Protein AF-A0A2M7RHR1-F1 (afdb_monomer)

Foldseek 3Di:
DDDPCPDPVNVVVVVVVLVVLLVLLLVLAPDDPVVSVVVVVCVVVDDPVRSVVVSVVSVVRSVVVVSNVVSVVVVVVVVVVVVVVVVVVVVVVVVVVVVVVVVVVD

Structure (mmCIF, N/CA/C/O backbone):
data_AF-A0A2M7RHR1-F1
#
_entry.id   AF-A0A2M7RHR1-F1
#
loop_
_atom_site.group_PDB
_atom_site.id
_atom_site.type_symbol
_atom_site.label_atom_id
_atom_site.label_alt_id
_atom_site.label_comp_id
_atom_site.label_asym_id
_atom_site.label_entity_id
_atom_site.label_seq_id
_atom_site.pdbx_PDB_ins_code
_atom_site.Cartn_x
_atom_site.Cartn_y
_atom_site.Cartn_z
_atom_site.occupancy
_atom_site.B_iso_or_equiv
_atom_site.auth_seq_id
_atom_site.auth_comp_id
_atom_site.auth_asym_id
_atom_site.auth_atom_id
_atom_site.pdbx_PDB_model_num
ATOM 1 N N . MET A 1 1 ? -29.886 16.315 10.556 1.00 39.94 1 MET A N 1
ATOM 2 C CA . MET A 1 1 ? -28.799 15.836 9.675 1.00 39.94 1 MET A CA 1
ATOM 3 C C . MET A 1 1 ? -27.998 14.822 10.473 1.00 39.94 1 MET A C 1
ATOM 5 O O . MET A 1 1 ? -27.502 15.214 11.526 1.00 39.94 1 MET A O 1
ATOM 9 N N . PRO A 1 2 ? -27.959 13.534 10.097 1.00 40.03 2 PRO A N 1
ATOM 10 C CA . PRO A 1 2 ? -27.199 12.559 10.863 1.00 40.03 2 PRO A CA 1
ATOM 11 C C . PRO A 1 2 ? -25.709 12.860 10.667 1.00 40.03 2 PRO A C 1
ATOM 13 O O . PRO A 1 2 ? -25.232 12.964 9.539 1.00 40.03 2 PRO A O 1
ATOM 16 N N . LYS A 1 3 ? -24.995 13.087 11.771 1.00 47.25 3 LYS A N 1
ATOM 17 C CA . LYS A 1 3 ? -23.535 13.168 11.773 1.00 47.25 3 LYS A CA 1
ATOM 18 C C . LYS A 1 3 ? -23.021 11.758 11.502 1.00 47.25 3 LYS A C 1
ATOM 20 O O . LYS A 1 3 ? -23.342 10.848 12.261 1.00 47.25 3 LYS A O 1
ATOM 25 N N . ASN A 1 4 ? -22.282 11.590 10.410 1.00 52.25 4 ASN A N 1
ATOM 26 C CA . ASN A 1 4 ? -21.537 10.374 10.104 1.00 52.25 4 ASN A CA 1
ATOM 27 C C . ASN A 1 4 ? -20.512 10.159 11.232 1.00 52.25 4 ASN A C 1
ATOM 29 O O . ASN A 1 4 ? -19.423 10.725 11.202 1.00 52.25 4 ASN A O 1
ATOM 33 N N . ASN A 1 5 ? -20.884 9.413 12.270 1.00 56.12 5 ASN A N 1
ATOM 34 C CA . ASN A 1 5 ? -19.956 8.970 13.305 1.00 56.12 5 ASN A CA 1
ATOM 35 C C . ASN A 1 5 ? -19.226 7.741 12.762 1.00 56.12 5 ASN A C 1
ATOM 37 O O . ASN A 1 5 ? -19.567 6.619 13.125 1.00 56.12 5 ASN A O 1
ATOM 41 N N . VAL A 1 6 ? -18.258 7.953 11.869 1.00 64.62 6 VAL A N 1
ATOM 42 C CA . VAL A 1 6 ? -17.266 6.913 11.583 1.00 64.62 6 VAL A CA 1
ATOM 43 C C . VAL A 1 6 ? -16.476 6.723 12.876 1.00 64.62 6 VAL A C 1
ATOM 45 O O . VAL A 1 6 ? -15.923 7.683 13.418 1.00 64.62 6 VAL A O 1
ATOM 48 N N . SER A 1 7 ? -16.507 5.519 13.436 1.00 81.00 7 SER A N 1
ATOM 49 C CA . SER A 1 7 ? -15.808 5.222 14.683 1.00 81.00 7 SER A CA 1
ATOM 50 C C . SER A 1 7 ? -14.293 5.296 14.470 1.00 81.00 7 SER A C 1
ATOM 52 O O . SER A 1 7 ? -13.780 4.968 13.402 1.00 81.00 7 SER A O 1
ATOM 54 N N . GLU A 1 8 ? -13.537 5.688 15.497 1.00 80.06 8 GLU A N 1
ATOM 55 C CA . GLU A 1 8 ? -12.065 5.700 15.444 1.00 80.06 8 GLU A CA 1
ATOM 56 C C . GLU A 1 8 ? -11.492 4.329 15.028 1.00 80.06 8 GLU A C 1
ATOM 58 O O . GLU A 1 8 ? -10.457 4.236 14.365 1.00 80.06 8 GLU A O 1
ATOM 63 N N . THR A 1 9 ? -12.195 3.255 15.387 1.00 82.69 9 THR A N 1
ATOM 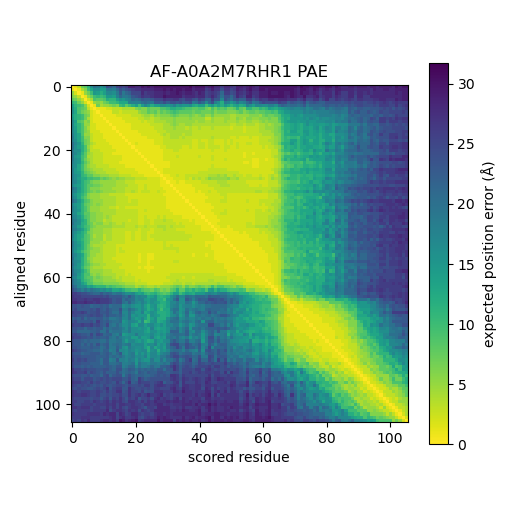64 C CA . THR A 1 9 ? -11.890 1.885 14.977 1.00 82.69 9 THR A CA 1
ATOM 65 C C . THR A 1 9 ? -12.015 1.694 13.467 1.00 82.69 9 THR A C 1
ATOM 67 O O . THR A 1 9 ? -11.114 1.118 12.866 1.00 82.69 9 THR A O 1
ATOM 70 N N . GLU A 1 10 ? -13.079 2.200 12.843 1.00 78.69 10 GLU A N 1
ATOM 71 C CA . GLU A 1 10 ? -13.273 2.124 11.389 1.00 78.69 10 GLU A CA 1
ATOM 72 C C . GLU A 1 10 ? -12.177 2.890 10.641 1.00 78.69 10 GLU A C 1
ATOM 74 O O . GLU A 1 10 ? -11.576 2.335 9.724 1.00 78.69 10 GLU A O 1
ATOM 79 N N . ILE A 1 11 ? -11.821 4.094 11.103 1.00 83.50 11 ILE A N 1
ATOM 80 C CA . ILE A 1 11 ? -10.734 4.896 10.512 1.00 83.50 11 ILE A CA 1
ATOM 81 C C . ILE A 1 11 ? -9.397 4.141 10.581 1.00 83.50 11 ILE A C 1
ATOM 83 O O . ILE A 1 11 ? -8.639 4.099 9.611 1.00 83.50 11 ILE A O 1
ATOM 87 N N . LYS A 1 12 ? -9.095 3.506 11.722 1.00 82.69 12 LYS A N 1
ATOM 88 C CA . LYS A 1 12 ? -7.864 2.714 11.887 1.00 82.69 12 LYS A CA 1
ATOM 89 C C . LYS A 1 12 ? -7.835 1.488 10.980 1.00 82.69 12 LYS A C 1
ATOM 91 O O . LYS A 1 12 ? -6.771 1.152 10.459 1.00 82.69 12 LYS A O 1
ATOM 96 N N . GLU A 1 13 ? -8.956 0.796 10.817 1.00 82.25 13 GLU A N 1
ATOM 97 C CA . GLU A 1 13 ? -9.025 -0.370 9.934 1.00 82.25 13 GLU A CA 1
ATOM 98 C C . GLU A 1 13 ? -8.919 0.026 8.458 1.00 82.25 13 GLU A C 1
ATOM 100 O O . GLU A 1 13 ? -8.211 -0.641 7.701 1.00 82.25 13 GLU A O 1
ATOM 105 N N . GLU A 1 14 ? -9.515 1.150 8.065 1.00 84.12 14 GLU A N 1
ATOM 106 C CA . GLU A 1 14 ? -9.392 1.694 6.713 1.00 84.12 14 GLU A CA 1
ATOM 107 C C . GLU A 1 14 ? -7.948 2.111 6.399 1.00 84.12 14 GLU A C 1
ATOM 109 O O . GLU A 1 14 ? -7.381 1.667 5.399 1.00 84.12 14 GLU A O 1
ATOM 114 N N . ALA A 1 15 ? -7.287 2.835 7.308 1.00 85.06 15 ALA A N 1
ATOM 115 C CA . ALA A 1 15 ? -5.876 3.198 7.164 1.00 85.06 15 ALA A CA 1
ATOM 116 C C . ALA A 1 15 ? -4.959 1.963 7.062 1.00 85.06 15 ALA A C 1
ATOM 118 O O . ALA A 1 15 ? -4.043 1.919 6.236 1.00 85.06 15 ALA A O 1
ATOM 119 N N . LYS A 1 16 ? -5.219 0.912 7.857 1.00 85.50 16 LYS A N 1
ATOM 120 C CA . LYS A 1 16 ? -4.489 -0.364 7.751 1.00 85.50 16 LYS A CA 1
ATOM 121 C C . LYS A 1 16 ? -4.717 -1.042 6.404 1.00 85.50 16 LYS A C 1
ATOM 123 O O . LYS A 1 16 ? -3.772 -1.604 5.847 1.00 85.50 16 LYS A O 1
ATOM 128 N N . ALA A 1 17 ? -5.949 -1.051 5.901 1.00 83.75 17 ALA A N 1
ATOM 129 C CA . ALA A 1 17 ? -6.270 -1.645 4.609 1.00 83.75 17 ALA A CA 1
ATOM 130 C C . ALA A 1 17 ? -5.552 -0.905 3.470 1.00 83.75 17 ALA A C 1
ATOM 132 O O . ALA A 1 17 ? -4.924 -1.546 2.623 1.00 83.75 17 ALA A O 1
ATOM 133 N N . LEU A 1 18 ? -5.569 0.429 3.510 1.00 84.50 18 LEU A N 1
ATOM 134 C CA . LEU A 1 18 ? -4.889 1.299 2.554 1.00 84.50 18 LEU A CA 1
ATOM 135 C C . LEU A 1 18 ? -3.370 1.073 2.571 1.00 84.50 18 LEU A C 1
ATOM 137 O O . LEU A 1 18 ? -2.774 0.778 1.535 1.00 84.50 18 LEU A O 1
ATOM 141 N N . GLY A 1 19 ? -2.752 1.086 3.757 1.00 86.50 19 GLY A N 1
ATOM 142 C CA . GLY A 1 19 ? -1.319 0.829 3.916 1.00 86.50 19 GLY A CA 1
ATOM 143 C C . GLY A 1 19 ? -0.900 -0.550 3.397 1.00 86.50 19 GLY A C 1
ATOM 144 O O . GLY A 1 19 ? 0.102 -0.673 2.695 1.00 86.50 19 GLY A O 1
ATOM 145 N N . ARG A 1 20 ? -1.699 -1.597 3.654 1.00 85.12 20 ARG A N 1
ATOM 146 C CA . ARG A 1 20 ? -1.446 -2.943 3.103 1.00 85.12 20 ARG A CA 1
ATOM 147 C C . ARG A 1 20 ? -1.492 -2.966 1.580 1.00 85.12 20 ARG A C 1
ATOM 149 O O . ARG A 1 20 ? -0.667 -3.641 0.969 1.00 85.12 20 ARG A O 1
ATOM 156 N N . LYS A 1 21 ? -2.449 -2.256 0.974 1.00 85.62 21 LYS A N 1
ATOM 157 C CA . LYS A 1 21 ? -2.574 -2.158 -0.485 1.00 85.62 21 LYS A CA 1
ATOM 158 C C . LYS A 1 21 ? -1.335 -1.501 -1.092 1.00 85.62 21 LYS A C 1
ATOM 160 O O . LYS A 1 21 ? -0.784 -2.039 -2.045 1.00 85.62 21 LYS A O 1
ATOM 165 N N . ILE A 1 22 ? -0.870 -0.398 -0.509 1.00 88.12 22 ILE A N 1
ATOM 166 C CA . ILE A 1 22 ? 0.315 0.332 -0.980 1.00 88.12 22 ILE A CA 1
ATOM 167 C C . ILE A 1 22 ? 1.566 -0.545 -0.894 1.00 88.12 22 ILE A C 1
ATOM 169 O O . ILE A 1 22 ? 2.262 -0.699 -1.891 1.00 88.12 22 ILE A O 1
ATOM 173 N N . VAL A 1 23 ? 1.812 -1.196 0.249 1.00 86.69 23 VAL A N 1
ATOM 174 C CA . VAL A 1 23 ? 2.968 -2.100 0.416 1.00 86.69 23 VAL A CA 1
ATOM 175 C C . VAL A 1 23 ? 2.941 -3.242 -0.600 1.00 86.69 23 VAL A C 1
ATOM 177 O O . VAL A 1 23 ? 3.970 -3.581 -1.178 1.00 86.69 23 VAL A O 1
ATOM 180 N N . LEU A 1 24 ? 1.767 -3.827 -0.847 1.00 85.69 24 LEU A N 1
ATOM 181 C CA . LEU A 1 24 ? 1.620 -4.908 -1.817 1.00 85.69 24 LEU A CA 1
ATOM 182 C C . LEU A 1 24 ? 1.929 -4.445 -3.243 1.00 85.69 24 LEU A C 1
ATOM 184 O O . LEU A 1 24 ? 2.569 -5.184 -3.986 1.00 85.69 24 LEU A O 1
ATOM 188 N N . LEU A 1 25 ? 1.491 -3.240 -3.608 1.00 86.44 25 LEU A N 1
ATOM 189 C CA . LEU A 1 25 ? 1.767 -2.652 -4.913 1.00 86.44 25 LEU A CA 1
ATOM 190 C C . LEU A 1 25 ? 3.244 -2.276 -5.080 1.00 86.44 25 LEU A C 1
ATOM 192 O O . LEU A 1 25 ? 3.795 -2.528 -6.142 1.00 86.44 25 LEU A O 1
ATOM 196 N N . LEU A 1 26 ? 3.891 -1.736 -4.043 1.0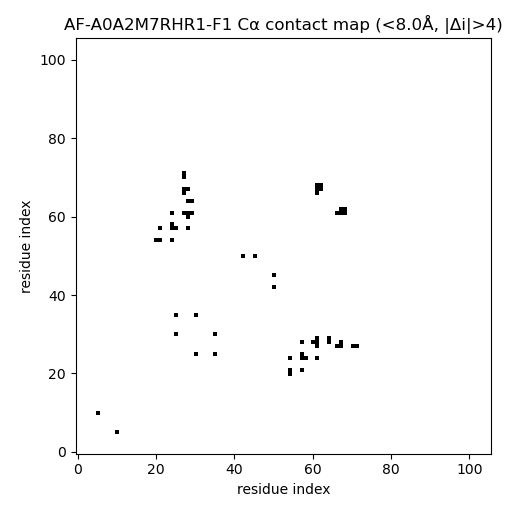0 87.38 26 LEU A N 1
ATOM 197 C CA . LEU A 1 26 ? 5.327 -1.435 -4.068 1.00 87.38 26 LEU A CA 1
ATOM 198 C C . LEU A 1 26 ? 6.161 -2.709 -4.248 1.00 87.38 26 LEU A C 1
ATOM 200 O O . LEU A 1 26 ? 7.026 -2.753 -5.115 1.00 87.38 26 LEU A O 1
ATOM 204 N N . GLN A 1 27 ? 5.848 -3.774 -3.503 1.00 85.88 27 GLN A N 1
ATOM 205 C CA . GLN A 1 27 ? 6.539 -5.061 -3.647 1.00 85.88 27 GLN A CA 1
ATOM 206 C C . GLN A 1 27 ? 6.339 -5.714 -5.015 1.00 85.88 27 GLN A C 1
ATOM 208 O O . GLN A 1 27 ? 7.220 -6.431 -5.471 1.00 85.88 27 GLN A O 1
ATOM 213 N N . ALA A 1 28 ? 5.173 -5.514 -5.630 1.00 83.81 28 ALA A N 1
ATOM 214 C CA . ALA A 1 28 ? 4.867 -6.043 -6.955 1.00 83.81 28 ALA A CA 1
ATOM 215 C C . ALA A 1 28 ? 5.385 -5.147 -8.093 1.00 83.81 28 ALA A C 1
ATOM 217 O O . ALA A 1 28 ? 5.204 -5.492 -9.257 1.00 83.81 28 ALA A O 1
ATOM 218 N N . SER A 1 29 ? 5.950 -3.980 -7.770 1.00 82.00 29 SER A N 1
ATOM 219 C CA . SER A 1 29 ? 6.495 -3.048 -8.751 1.00 82.00 29 SER A CA 1
ATOM 220 C C . SER A 1 29 ? 7.992 -3.269 -8.931 1.00 82.00 29 SER A C 1
ATOM 222 O O . SER A 1 29 ? 8.718 -3.408 -7.949 1.00 82.00 29 SER A O 1
ATOM 224 N N . ASP A 1 30 ? 8.486 -3.175 -10.165 1.00 85.69 30 ASP A N 1
ATOM 225 C CA . ASP A 1 30 ? 9.934 -3.131 -10.437 1.00 85.69 30 ASP A CA 1
ATOM 226 C C . ASP A 1 30 ? 10.546 -1.743 -10.144 1.00 85.69 30 ASP A C 1
ATOM 228 O O . ASP A 1 30 ? 11.518 -1.326 -10.782 1.00 85.69 30 ASP A O 1
ATOM 232 N N . LEU A 1 31 ? 9.944 -0.962 -9.238 1.00 85.44 31 LEU A N 1
ATOM 233 C CA . LEU A 1 31 ? 10.476 0.346 -8.871 1.00 85.44 31 LEU A CA 1
ATOM 234 C C . LEU A 1 31 ? 11.797 0.177 -8.106 1.00 85.44 31 LEU A C 1
ATOM 236 O O . LEU A 1 31 ? 11.871 -0.664 -7.206 1.00 85.44 31 LEU A O 1
ATOM 240 N N . PRO A 1 32 ? 12.816 0.998 -8.402 1.00 89.69 32 PRO A N 1
ATOM 241 C CA . PRO A 1 32 ? 14.041 1.051 -7.613 1.00 89.69 32 PRO A CA 1
ATOM 242 C C . PRO A 1 32 ? 13.771 1.299 -6.120 1.00 89.69 32 PRO A C 1
ATOM 244 O O . PRO A 1 32 ? 12.832 2.010 -5.760 1.00 89.69 32 PRO A O 1
ATOM 247 N N . GLU A 1 33 ? 14.592 0.715 -5.244 1.00 88.25 33 GLU A N 1
ATOM 248 C CA . GLU A 1 33 ? 14.405 0.769 -3.785 1.00 88.25 33 GLU A CA 1
ATOM 249 C C . GLU A 1 33 ? 14.388 2.207 -3.240 1.00 88.25 33 GLU A C 1
ATOM 251 O O . GLU A 1 33 ? 13.570 2.534 -2.384 1.00 88.25 33 GLU A O 1
ATOM 256 N N . ASP A 1 34 ? 15.218 3.094 -3.786 1.00 88.56 34 ASP A N 1
ATOM 257 C CA . ASP A 1 34 ? 15.240 4.523 -3.461 1.00 88.56 34 ASP A CA 1
ATOM 258 C C . ASP A 1 34 ? 13.912 5.220 -3.796 1.00 88.56 34 ASP A C 1
ATOM 260 O O . ASP A 1 34 ? 13.424 6.040 -3.018 1.00 88.56 34 ASP A O 1
ATOM 264 N N . VAL A 1 35 ? 13.274 4.843 -4.907 1.00 86.94 35 VAL A N 1
ATOM 265 C CA . VAL A 1 35 ? 11.944 5.347 -5.280 1.00 86.94 35 VAL A CA 1
ATOM 266 C C . VAL A 1 35 ? 10.870 4.805 -4.336 1.00 86.94 35 VAL A C 1
ATOM 268 O O . VAL A 1 35 ? 9.979 5.550 -3.928 1.00 86.94 35 VAL A O 1
ATOM 271 N N . GLN A 1 36 ? 10.950 3.527 -3.951 1.00 87.62 36 GLN A N 1
ATOM 272 C CA . GLN A 1 36 ? 10.009 2.938 -2.992 1.00 87.62 36 GLN A CA 1
ATOM 273 C C . GLN A 1 36 ? 10.108 3.611 -1.615 1.00 87.62 36 GLN A C 1
ATOM 275 O O . GLN A 1 36 ? 9.081 3.923 -1.010 1.00 87.62 36 GLN A O 1
ATOM 280 N N . LEU A 1 37 ? 11.328 3.881 -1.142 1.00 88.50 37 LEU A N 1
ATOM 281 C CA . LEU A 1 37 ? 11.576 4.590 0.113 1.00 88.50 37 LEU A CA 1
ATOM 282 C C . LEU A 1 37 ? 11.034 6.020 0.069 1.00 88.50 37 LEU A C 1
ATOM 284 O O . LEU A 1 37 ? 10.309 6.411 0.981 1.00 88.50 37 LEU A O 1
ATOM 288 N N . ALA A 1 38 ? 11.281 6.757 -1.017 1.00 85.81 38 ALA A N 1
ATOM 289 C CA . ALA A 1 38 ? 10.747 8.106 -1.185 1.00 85.81 38 ALA A CA 1
ATOM 290 C C . ALA A 1 38 ? 9.208 8.132 -1.141 1.00 85.81 38 ALA A C 1
ATOM 292 O O . ALA A 1 38 ? 8.618 9.025 -0.537 1.00 85.81 38 ALA A O 1
ATOM 293 N N . ILE A 1 39 ? 8.539 7.134 -1.729 1.00 87.62 39 ILE A N 1
ATOM 294 C CA . ILE A 1 39 ? 7.078 7.012 -1.636 1.00 87.62 39 ILE A CA 1
ATOM 295 C C . ILE A 1 39 ? 6.648 6.816 -0.178 1.00 87.62 39 ILE A C 1
ATOM 297 O O . ILE A 1 39 ? 5.740 7.506 0.277 1.00 87.62 39 ILE A O 1
ATOM 301 N N . ILE A 1 40 ? 7.299 5.912 0.562 1.00 88.31 40 ILE A N 1
ATOM 302 C CA . ILE A 1 40 ? 6.972 5.630 1.970 1.00 88.31 40 ILE A CA 1
ATOM 303 C C . ILE A 1 40 ? 7.166 6.870 2.850 1.00 88.31 40 ILE A C 1
ATOM 305 O O . ILE A 1 40 ? 6.330 7.138 3.712 1.00 88.31 40 ILE A O 1
ATOM 309 N N . GLU A 1 41 ? 8.237 7.630 2.624 1.00 90.12 41 GLU A N 1
ATOM 310 C CA . GLU A 1 41 ? 8.536 8.865 3.356 1.00 90.12 41 GLU A CA 1
ATOM 311 C C . GLU A 1 41 ? 7.497 9.964 3.111 1.00 90.12 41 GLU A C 1
ATOM 313 O O . GLU A 1 41 ? 7.208 10.741 4.018 1.00 90.12 41 GLU A O 1
ATOM 318 N N . LEU A 1 42 ? 6.909 10.014 1.912 1.00 86.38 42 LEU A N 1
ATOM 319 C CA . LEU A 1 42 ? 5.908 11.016 1.547 1.00 86.38 42 LEU A CA 1
ATOM 320 C C . LEU A 1 42 ? 4.498 10.679 2.044 1.00 86.38 42 LEU A C 1
ATOM 322 O O . LEU A 1 42 ? 3.701 11.596 2.229 1.00 86.38 42 LEU A O 1
ATOM 326 N N . LEU A 1 43 ? 4.180 9.402 2.295 1.00 86.69 43 LEU A N 1
ATOM 327 C CA . LEU A 1 43 ? 2.831 8.966 2.693 1.00 86.69 43 LEU A CA 1
ATOM 328 C C . LEU A 1 43 ? 2.200 9.762 3.852 1.00 86.69 43 LEU A C 1
ATOM 330 O O . LEU A 1 43 ? 1.013 10.070 3.744 1.00 86.69 43 LEU A O 1
ATOM 334 N N . PRO A 1 44 ? 2.915 10.106 4.946 1.00 88.25 44 PRO A N 1
ATOM 335 C CA . PRO A 1 44 ? 2.327 10.856 6.059 1.00 88.25 44 PRO A CA 1
ATOM 336 C C . PRO A 1 44 ? 1.887 12.278 5.690 1.00 88.25 44 PRO A C 1
ATOM 338 O O . PRO A 1 44 ? 1.017 12.834 6.355 1.00 88.25 44 PRO A O 1
ATOM 341 N N . GLU A 1 45 ? 2.481 12.853 4.644 1.00 90.00 45 GLU A N 1
ATOM 342 C CA . GLU A 1 45 ? 2.235 14.225 4.190 1.00 90.00 45 GLU A CA 1
ATOM 343 C C . GLU A 1 45 ? 1.155 14.296 3.093 1.00 90.00 45 GLU A C 1
ATOM 345 O O . GLU A 1 45 ? 0.741 15.385 2.691 1.00 90.00 45 GLU A O 1
ATOM 350 N N . MET A 1 46 ? 0.693 13.147 2.587 1.00 84.88 46 MET A N 1
ATOM 351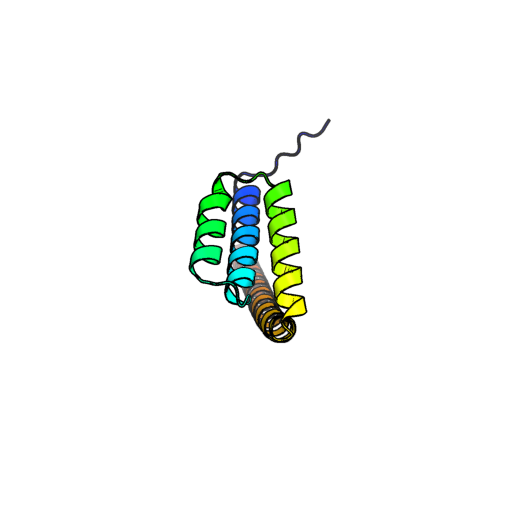 C CA . MET A 1 46 ? -0.291 13.078 1.507 1.00 84.88 46 MET A CA 1
ATOM 352 C C . ME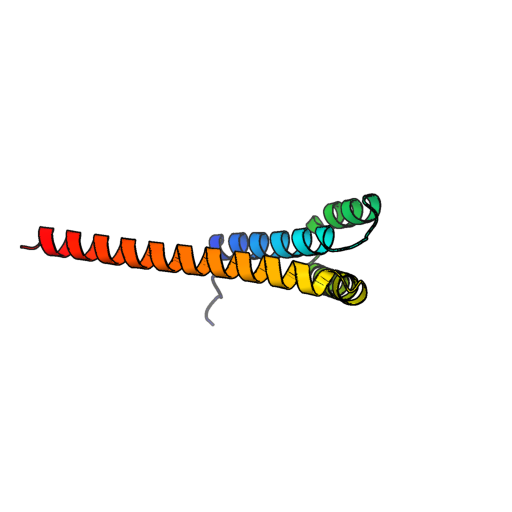T A 1 46 ? -1.724 13.208 2.028 1.00 84.88 46 MET A C 1
ATOM 354 O O . MET A 1 46 ? -2.107 12.640 3.052 1.00 84.88 46 MET A O 1
ATOM 358 N N . THR A 1 47 ? -2.564 13.909 1.269 1.00 87.69 47 THR A N 1
ATOM 359 C CA . THR A 1 47 ? -4.019 13.865 1.455 1.00 87.69 47 THR A CA 1
ATOM 360 C C . THR A 1 47 ? -4.583 12.523 0.983 1.00 87.69 47 THR A C 1
ATOM 362 O O . THR A 1 47 ? -3.961 11.824 0.186 1.00 87.69 47 THR A O 1
ATOM 365 N N . LEU A 1 48 ? -5.796 12.166 1.417 1.00 85.00 48 LEU A N 1
ATOM 366 C CA . LEU A 1 48 ? -6.456 10.932 0.963 1.00 85.00 48 LEU A CA 1
ATOM 367 C C . LEU A 1 48 ? -6.583 10.865 -0.568 1.00 85.00 48 LEU A C 1
ATOM 369 O O . LEU A 1 48 ? -6.255 9.836 -1.149 1.00 85.00 48 LEU A O 1
ATOM 373 N N . ASP A 1 49 ? -6.946 11.976 -1.216 1.00 83.56 49 ASP A N 1
ATOM 374 C CA . ASP A 1 49 ? -7.038 12.055 -2.681 1.00 83.56 49 ASP A CA 1
ATOM 375 C C . ASP A 1 49 ? -5.685 11.771 -3.357 1.00 83.56 49 ASP A C 1
ATOM 377 O O . ASP A 1 49 ? -5.616 11.064 -4.363 1.00 83.56 49 ASP A O 1
ATOM 381 N N . GLN A 1 50 ? -4.590 12.284 -2.786 1.00 84.38 50 GLN A N 1
ATOM 382 C CA . GLN A 1 50 ? -3.237 12.030 -3.285 1.00 84.38 50 GLN A CA 1
ATOM 383 C C . GLN A 1 50 ? -2.818 10.573 -3.068 1.00 84.38 50 GLN A C 1
ATOM 385 O O . GLN A 1 50 ? -2.143 9.992 -3.919 1.00 84.38 50 GLN A O 1
ATOM 390 N N . ILE A 1 51 ? -3.220 9.960 -1.952 1.00 86.69 51 ILE A N 1
ATOM 391 C CA . ILE A 1 51 ? -2.962 8.540 -1.702 1.00 86.69 51 ILE A CA 1
ATOM 392 C C . ILE A 1 51 ? -3.749 7.670 -2.692 1.00 86.69 51 ILE A C 1
ATOM 394 O O . ILE A 1 51 ? -3.201 6.703 -3.222 1.00 86.69 51 ILE A O 1
ATOM 398 N N . ASP A 1 52 ? -4.998 8.017 -2.998 1.00 86.00 52 ASP A N 1
ATOM 399 C CA . ASP A 1 52 ? -5.792 7.316 -4.010 1.00 86.00 52 ASP A CA 1
ATOM 400 C C . ASP A 1 52 ? -5.171 7.436 -5.408 1.00 86.00 52 ASP A C 1
ATOM 402 O O . ASP A 1 52 ? -5.086 6.447 -6.148 1.00 86.00 52 ASP A O 1
ATOM 406 N N . GLU A 1 53 ? -4.667 8.619 -5.766 1.00 84.38 53 GLU A N 1
ATOM 407 C CA . GLU A 1 53 ? -3.920 8.826 -7.007 1.00 84.38 53 GLU A CA 1
ATOM 408 C C . GLU A 1 53 ? -2.640 7.977 -7.048 1.00 84.38 53 GLU A C 1
ATOM 410 O O . GLU A 1 53 ? -2.399 7.273 -8.033 1.00 84.38 53 GLU A O 1
ATOM 415 N N . LEU A 1 54 ? -1.866 7.9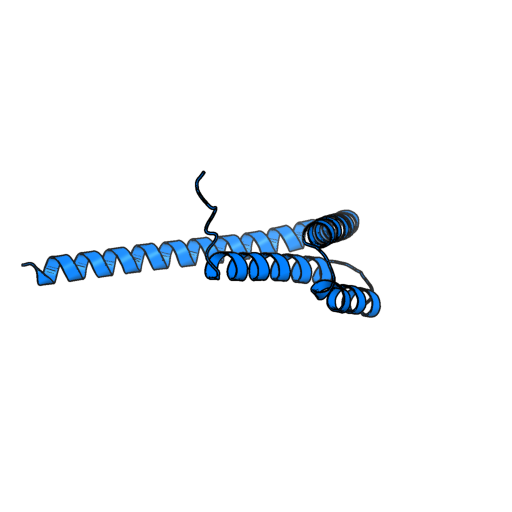47 -5.958 1.00 88.38 54 LEU A N 1
ATOM 416 C CA . LEU A 1 54 ? -0.677 7.101 -5.824 1.00 88.38 54 LEU A CA 1
ATOM 417 C C . LEU A 1 54 ? -1.016 5.618 -6.006 1.00 88.38 54 LEU A C 1
ATOM 419 O O . LEU A 1 54 ? -0.345 4.906 -6.754 1.00 88.38 54 LEU A O 1
ATOM 423 N N . VAL A 1 55 ? -2.072 5.142 -5.349 1.00 89.06 55 VAL A N 1
ATOM 424 C CA . VAL A 1 55 ? -2.539 3.758 -5.459 1.00 89.06 55 VAL A CA 1
ATOM 425 C C . VAL A 1 55 ? -2.909 3.420 -6.905 1.00 89.06 55 VAL A C 1
ATOM 427 O O . VAL A 1 55 ? -2.579 2.330 -7.384 1.00 89.06 55 VAL A O 1
ATOM 430 N N . ASN A 1 56 ? -3.557 4.340 -7.621 1.00 85.94 56 ASN A N 1
ATOM 431 C CA . ASN A 1 56 ? -3.879 4.165 -9.035 1.00 85.94 56 ASN A CA 1
ATOM 432 C C . ASN A 1 56 ? -2.619 4.113 -9.910 1.00 85.94 56 ASN A C 1
ATOM 434 O O . ASN A 1 56 ? -2.517 3.235 -10.769 1.00 85.94 56 ASN A O 1
ATOM 438 N N . LEU A 1 57 ? -1.645 4.995 -9.675 1.00 84.75 57 LEU A N 1
ATOM 439 C CA . LEU A 1 57 ? -0.375 5.016 -10.406 1.00 84.75 57 LEU A CA 1
ATOM 440 C C . LEU A 1 57 ? 0.419 3.721 -10.207 1.00 84.75 57 LEU A C 1
ATOM 442 O O . LEU A 1 57 ? 0.856 3.109 -11.184 1.00 84.75 57 LEU A O 1
ATOM 446 N N . LEU A 1 58 ? 0.546 3.261 -8.961 1.00 86.25 58 LEU A N 1
ATOM 447 C CA . LEU A 1 58 ? 1.216 2.004 -8.638 1.00 86.25 58 LEU A CA 1
ATOM 448 C C . LEU A 1 58 ? 0.487 0.801 -9.253 1.00 86.25 58 LEU A C 1
ATOM 450 O O . LEU A 1 58 ? 1.121 -0.072 -9.839 1.00 86.25 58 LEU A O 1
ATOM 454 N N . SER A 1 59 ? -0.848 0.782 -9.213 1.00 85.69 59 SER A N 1
ATOM 455 C CA . SER A 1 59 ? -1.643 -0.282 -9.846 1.00 85.69 59 SER A CA 1
ATOM 456 C C . SER A 1 59 ? -1.424 -0.339 -11.361 1.00 85.69 59 SER A C 1
ATOM 458 O O . SER A 1 59 ? -1.299 -1.421 -11.932 1.00 85.69 59 SER A O 1
ATOM 460 N N . GLN A 1 60 ? -1.339 0.818 -12.025 1.00 84.62 60 GLN A N 1
ATOM 461 C CA . GLN A 1 60 ? -1.034 0.887 -13.455 1.00 84.62 60 GLN A CA 1
ATOM 462 C C . GLN A 1 60 ? 0.399 0.450 -13.769 1.00 84.62 60 GLN A C 1
ATOM 464 O O . GLN A 1 60 ? 0.617 -0.209 -14.784 1.00 84.62 60 GLN A O 1
ATOM 469 N N . ASN A 1 61 ? 1.368 0.813 -12.926 1.00 84.12 61 ASN A N 1
ATOM 470 C CA . ASN A 1 61 ? 2.758 0.387 -13.076 1.00 84.12 61 ASN A CA 1
ATOM 471 C C . ASN A 1 61 ? 2.866 -1.147 -13.035 1.00 84.12 61 ASN A C 1
ATOM 473 O O . ASN A 1 61 ? 3.337 -1.753 -13.996 1.00 84.12 61 ASN A O 1
ATOM 477 N N . VAL A 1 62 ? 2.292 -1.754 -11.997 1.00 83.69 62 VAL A N 1
ATOM 478 C CA . VAL A 1 62 ? 2.231 -3.206 -11.793 1.00 83.69 62 VAL A CA 1
ATOM 479 C C . VAL A 1 62 ? 1.514 -3.912 -12.956 1.00 83.69 62 VAL A C 1
ATOM 481 O O . VAL A 1 62 ? 1.985 -4.931 -13.460 1.00 83.69 62 VAL A O 1
ATOM 484 N N . ALA A 1 63 ? 0.405 -3.350 -13.454 1.00 79.88 63 ALA A N 1
ATOM 485 C CA . ALA A 1 63 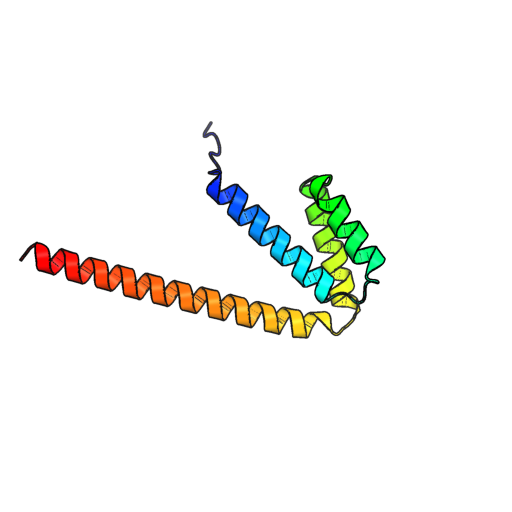? -0.326 -3.909 -14.595 1.00 79.88 63 ALA A CA 1
ATOM 486 C C . ALA A 1 63 ? 0.478 -3.869 -15.909 1.00 79.88 63 ALA A C 1
ATOM 488 O O . ALA A 1 63 ? 0.390 -4.788 -16.721 1.00 79.88 63 ALA A O 1
ATOM 489 N N . ARG A 1 64 ? 1.280 -2.819 -16.130 1.00 76.25 64 ARG A N 1
ATOM 490 C CA . ARG A 1 64 ? 2.121 -2.681 -17.333 1.00 76.25 64 ARG A CA 1
ATOM 491 C C . ARG A 1 64 ? 3.327 -3.620 -17.335 1.00 76.25 64 ARG A C 1
ATOM 493 O O . ARG A 1 64 ? 3.840 -3.917 -18.409 1.00 76.25 64 ARG A O 1
ATOM 500 N N . GLN A 1 65 ? 3.761 -4.093 -16.169 1.00 69.25 65 GLN A N 1
ATOM 501 C CA . GLN A 1 65 ? 4.921 -4.979 -16.025 1.00 69.25 65 GLN A CA 1
ATOM 502 C C . GLN A 1 65 ? 4.607 -6.460 -16.299 1.00 69.25 65 GLN A C 1
ATOM 504 O O . GLN A 1 65 ? 5.513 -7.287 -16.318 1.00 69.25 65 GLN A O 1
ATOM 509 N N . GLY A 1 66 ? 3.345 -6.828 -16.551 1.00 59.53 66 GLY A N 1
ATOM 510 C CA . GLY A 1 66 ? 2.948 -8.183 -16.963 1.00 59.53 66 GLY A CA 1
ATOM 511 C C . GLY A 1 66 ? 3.082 -9.277 -15.888 1.00 59.53 66 GLY A C 1
ATOM 512 O O . GLY A 1 66 ? 2.391 -10.286 -15.977 1.00 59.53 66 GLY A O 1
ATOM 513 N N . GLN A 1 67 ? 3.901 -9.079 -14.849 1.00 54.09 67 GLN A N 1
ATOM 514 C CA . GLN A 1 67 ? 4.041 -9.973 -13.686 1.00 54.09 67 GLN A CA 1
ATOM 515 C C . GLN A 1 67 ? 3.027 -9.672 -12.570 1.00 54.09 67 GLN A C 1
ATOM 517 O O . GLN A 1 67 ? 2.623 -10.563 -11.823 1.00 54.09 67 GLN A O 1
ATOM 522 N N . GLY A 1 68 ? 2.548 -8.429 -12.502 1.00 51.50 68 GLY A N 1
ATOM 523 C CA . GLY A 1 68 ? 1.681 -7.950 -11.435 1.00 51.50 68 GLY A CA 1
ATOM 524 C C . GLY A 1 68 ? 0.308 -8.611 -11.341 1.00 51.50 68 GLY A C 1
ATOM 525 O O . GLY A 1 68 ? -0.256 -8.706 -10.257 1.00 51.50 68 GLY A O 1
ATOM 526 N N . GLU A 1 69 ? -0.246 -9.089 -12.456 1.00 51.06 69 GLU A N 1
ATOM 527 C CA . GLU A 1 69 ? -1.608 -9.632 -12.484 1.00 51.06 69 GLU A CA 1
ATOM 528 C C . GLU A 1 69 ? -1.707 -11.007 -11.802 1.00 51.06 69 GLU A C 1
ATOM 530 O O . GLU A 1 69 ? -2.659 -11.264 -11.065 1.00 51.06 69 GLU A O 1
ATOM 535 N N . GLU A 1 70 ? -0.717 -11.880 -12.006 1.00 53.00 70 GLU A N 1
ATOM 536 C CA . GLU A 1 70 ? -0.663 -13.215 -11.394 1.00 53.00 70 GLU A CA 1
ATOM 537 C C . GLU A 1 70 ? -0.363 -13.131 -9.893 1.00 53.00 70 GLU A C 1
ATOM 539 O O . GLU A 1 70 ? -1.056 -13.738 -9.076 1.00 53.00 70 GLU A O 1
ATOM 544 N N . GLU A 1 71 ? 0.611 -12.314 -9.488 1.00 53.69 71 GLU A N 1
ATOM 545 C CA . GLU A 1 71 ? 0.944 -12.166 -8.071 1.00 53.69 71 GLU A CA 1
ATOM 546 C C . GLU A 1 71 ? -0.180 -11.467 -7.291 1.00 53.69 71 GLU A C 1
ATOM 548 O O . GLU A 1 71 ? -0.516 -11.877 -6.175 1.00 53.69 71 GLU A O 1
ATOM 553 N N . LEU A 1 72 ? -0.840 -10.475 -7.900 1.00 51.97 72 LEU A N 1
ATOM 554 C CA . LEU A 1 72 ? -2.022 -9.834 -7.331 1.00 51.97 72 LEU A CA 1
ATOM 555 C C . LEU A 1 72 ? -3.195 -10.818 -7.220 1.00 51.97 72 LEU A C 1
ATOM 557 O O . LEU A 1 72 ? -3.834 -10.856 -6.168 1.00 51.97 72 LEU A O 1
ATOM 561 N N . LYS A 1 73 ? -3.452 -11.656 -8.239 1.00 54.00 73 LYS A N 1
ATOM 562 C CA . LYS A 1 73 ? -4.464 -12.732 -8.184 1.00 54.00 73 LYS A CA 1
ATOM 563 C C . LYS A 1 73 ? -4.172 -13.727 -7.065 1.00 54.00 73 LYS A C 1
ATOM 565 O O . LYS A 1 73 ? -5.072 -14.035 -6.283 1.00 54.00 73 LYS A O 1
ATOM 570 N N . ASN A 1 74 ? -2.926 -14.175 -6.933 1.00 60.09 74 ASN A N 1
ATOM 571 C CA . ASN A 1 74 ? -2.518 -15.130 -5.903 1.00 60.09 74 ASN A CA 1
ATOM 572 C C . ASN A 1 74 ? -2.613 -14.531 -4.493 1.00 60.09 74 ASN A C 1
ATOM 574 O O . ASN A 1 74 ? -3.134 -15.172 -3.574 1.00 60.09 74 ASN A O 1
ATOM 578 N N . LYS A 1 75 ? -2.203 -13.270 -4.310 1.00 55.59 75 LYS A N 1
ATOM 579 C CA . LYS A 1 75 ? -2.347 -12.570 -3.025 1.00 55.59 75 LYS A CA 1
ATOM 580 C C . LYS A 1 75 ? -3.820 -12.292 -2.688 1.00 55.59 75 LYS A C 1
ATOM 582 O O . LYS A 1 75 ? -4.211 -12.486 -1.537 1.00 55.59 75 LYS A O 1
ATOM 587 N N . LEU A 1 76 ? -4.663 -11.932 -3.662 1.00 52.50 76 LEU A N 1
ATOM 588 C CA . LEU A 1 76 ? -6.119 -11.800 -3.481 1.00 52.50 76 LEU A CA 1
ATOM 589 C C . LEU A 1 76 ? -6.778 -13.129 -3.106 1.00 52.50 76 LEU A C 1
ATOM 591 O O . LEU A 1 76 ? -7.603 -13.155 -2.194 1.00 52.50 76 LEU A O 1
ATOM 595 N N . ALA A 1 77 ? -6.397 -14.230 -3.755 1.00 60.91 77 ALA A N 1
ATOM 596 C CA . ALA A 1 77 ? -6.893 -15.563 -3.428 1.00 60.91 77 ALA A CA 1
ATOM 597 C C . ALA A 1 77 ? -6.524 -15.961 -1.989 1.00 60.91 77 ALA A C 1
ATOM 599 O O . ALA A 1 77 ? -7.382 -16.434 -1.243 1.00 60.91 77 ALA A O 1
ATOM 600 N N . ALA A 1 78 ? -5.290 -15.681 -1.558 1.00 62.97 78 ALA A N 1
ATOM 601 C CA . ALA A 1 78 ? -4.840 -15.932 -0.190 1.00 62.97 78 ALA A CA 1
ATOM 602 C C . ALA A 1 78 ? -5.558 -15.047 0.847 1.00 62.97 78 ALA A C 1
ATOM 604 O O . ALA A 1 78 ? -5.887 -15.508 1.942 1.00 62.97 78 ALA A O 1
ATOM 605 N N . ILE A 1 79 ? -5.829 -13.779 0.519 1.00 50.84 79 ILE A N 1
ATOM 606 C CA . ILE A 1 79 ? -6.600 -12.869 1.381 1.00 50.84 79 ILE A CA 1
ATOM 607 C C . ILE A 1 79 ? -8.051 -13.340 1.492 1.00 50.84 79 ILE A C 1
ATOM 609 O O . ILE A 1 79 ? -8.575 -13.405 2.604 1.00 50.84 79 ILE A O 1
ATOM 613 N N . LYS A 1 80 ? -8.678 -13.725 0.374 1.00 49.25 80 LYS A N 1
ATOM 614 C CA . LYS A 1 80 ? -10.035 -14.275 0.351 1.00 49.25 80 LYS A CA 1
ATOM 615 C C . LYS A 1 80 ? -10.128 -15.560 1.173 1.00 49.25 80 LYS A C 1
ATOM 617 O O . LYS A 1 80 ? -10.984 -15.641 2.041 1.00 49.25 80 LYS A O 1
ATOM 622 N N . GLN A 1 81 ? -9.189 -16.495 1.010 1.00 67.38 81 GLN A N 1
ATOM 623 C CA . GLN A 1 81 ? -9.123 -17.701 1.844 1.00 67.38 81 GLN A CA 1
ATOM 624 C C . GLN A 1 81 ? -8.991 -17.380 3.335 1.00 67.38 81 GLN A C 1
ATOM 626 O O . GLN A 1 81 ? -9.683 -17.978 4.154 1.00 67.38 81 GLN A O 1
ATOM 631 N N . LYS A 1 82 ? -8.129 -16.427 3.711 1.00 64.06 82 LYS A N 1
ATOM 632 C CA . LYS A 1 82 ? -7.982 -16.014 5.117 1.00 64.06 82 LYS A CA 1
ATOM 633 C C . LYS A 1 82 ? -9.245 -15.351 5.661 1.00 64.06 82 LYS A C 1
ATOM 635 O O . LYS A 1 82 ? -9.571 -15.546 6.830 1.00 64.06 82 LYS A O 1
ATOM 640 N N . TYR A 1 83 ? -9.932 -14.558 4.844 1.00 55.19 83 TYR A N 1
ATOM 641 C CA . TYR A 1 83 ? -11.190 -13.918 5.211 1.00 55.19 83 TYR A CA 1
ATOM 642 C C . TYR A 1 83 ? -12.315 -14.948 5.376 1.00 55.19 83 TYR A C 1
ATOM 644 O O . TYR A 1 83 ? -12.981 -14.952 6.408 1.00 55.19 83 TYR A O 1
ATOM 652 N N . ASP A 1 84 ? -12.463 -15.872 4.426 1.00 65.25 84 ASP A N 1
ATOM 653 C CA . ASP A 1 84 ? -13.450 -16.954 4.473 1.00 65.25 84 ASP A CA 1
ATOM 654 C C . ASP A 1 84 ? -13.195 -17.888 5.667 1.00 65.25 84 ASP A C 1
ATOM 656 O O . ASP A 1 84 ? -14.125 -18.226 6.399 1.00 65.25 84 ASP A O 1
ATOM 660 N N . ALA A 1 85 ? -11.931 -18.223 5.947 1.00 68.31 85 ALA A N 1
ATOM 661 C CA . ALA A 1 85 ? -11.551 -19.011 7.119 1.00 68.31 85 ALA A CA 1
ATOM 662 C C . ALA A 1 85 ? -11.892 -18.298 8.437 1.00 68.31 85 ALA A C 1
ATOM 664 O O . ALA A 1 85 ? -12.444 -18.915 9.345 1.00 68.31 85 ALA A O 1
ATOM 665 N N . LYS A 1 86 ? -11.626 -16.988 8.540 1.00 61.66 86 LYS A N 1
ATOM 666 C CA . LYS A 1 86 ? -12.014 -16.191 9.715 1.00 61.66 86 LYS A CA 1
ATOM 667 C C . LYS A 1 86 ? -13.526 -16.080 9.869 1.00 61.66 86 LYS A C 1
ATOM 669 O O . LYS A 1 86 ? -14.020 -16.134 10.989 1.00 61.66 86 LYS A O 1
ATOM 674 N N . LYS A 1 87 ? -14.263 -15.941 8.766 1.00 57.72 87 LYS A N 1
ATOM 675 C CA . LYS A 1 87 ? -15.727 -15.897 8.777 1.00 57.72 87 LYS A CA 1
ATOM 676 C C . LYS A 1 87 ? -16.322 -17.232 9.233 1.00 57.72 87 LYS A C 1
ATOM 678 O O . LYS A 1 87 ? -17.251 -17.222 10.030 1.00 57.72 87 LYS A O 1
ATOM 683 N N . SER A 1 88 ? -15.758 -18.355 8.786 1.00 65.06 88 SER A N 1
ATOM 684 C CA . SER A 1 88 ? -16.148 -19.694 9.247 1.00 65.06 88 SER A CA 1
ATOM 685 C C . SER A 1 88 ? -15.856 -19.886 10.735 1.00 65.06 88 SER A C 1
ATOM 687 O O . SER A 1 88 ? -16.732 -20.308 11.474 1.00 65.06 88 SER A O 1
ATOM 689 N N . GLN A 1 89 ? -14.665 -19.494 11.203 1.00 67.25 89 GLN A N 1
ATOM 690 C CA . GLN A 1 89 ? -14.306 -19.579 12.624 1.00 67.25 89 GLN A CA 1
ATOM 691 C C . GLN A 1 89 ? -15.207 -18.718 13.516 1.00 67.25 89 GLN A C 1
ATOM 693 O O . GLN A 1 89 ? -15.549 -19.134 14.618 1.00 67.25 89 GLN A O 1
ATOM 698 N N . LEU A 1 90 ? -15.597 -17.531 13.044 1.00 54.72 90 LEU A N 1
ATOM 699 C CA . LEU A 1 90 ? -16.519 -16.658 13.765 1.00 54.72 90 LEU A CA 1
ATOM 700 C C . LEU A 1 90 ? -17.938 -17.247 13.799 1.00 54.72 90 LEU A C 1
ATOM 702 O O . LEU A 1 90 ? -18.597 -17.173 14.827 1.00 54.72 90 LEU A O 1
ATOM 706 N N . ALA A 1 91 ? -18.399 -17.867 12.709 1.00 56.16 91 ALA A N 1
ATOM 707 C CA . ALA A 1 91 ? -19.685 -18.563 12.681 1.00 56.16 91 ALA A CA 1
ATOM 708 C C . ALA A 1 91 ? -19.707 -19.771 13.636 1.00 56.16 91 ALA A C 1
ATOM 710 O O . ALA A 1 91 ? -20.673 -19.942 14.376 1.00 56.16 91 ALA A O 1
ATOM 711 N N . ASP A 1 92 ? -18.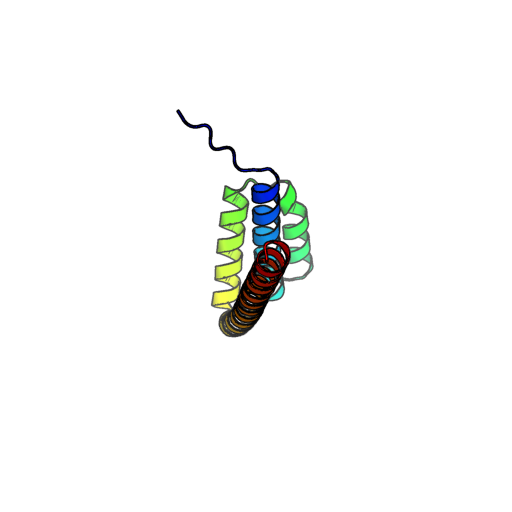621 -20.549 13.680 1.00 62.31 92 ASP A N 1
ATOM 712 C CA . ASP A 1 92 ? -18.484 -21.701 14.578 1.00 62.31 92 ASP A CA 1
ATOM 713 C C . ASP A 1 92 ? -18.385 -21.284 16.054 1.00 62.31 92 ASP A C 1
ATOM 715 O O . ASP A 1 92 ? -18.900 -21.983 16.928 1.00 62.31 92 ASP A O 1
ATOM 719 N N . SER A 1 93 ? -17.736 -20.150 16.358 1.00 54.41 93 SER A N 1
ATOM 720 C CA . SER A 1 93 ? -17.680 -19.637 17.734 1.00 54.41 93 SER A CA 1
ATOM 721 C C . SER A 1 93 ? -19.033 -19.092 18.179 1.00 54.41 93 SER A C 1
ATOM 723 O O . SER A 1 93 ? -19.473 -19.425 19.269 1.00 54.41 93 SER A O 1
ATOM 725 N N . VAL A 1 94 ? -19.737 -18.345 17.321 1.00 55.53 94 VAL A N 1
ATOM 726 C CA . VAL A 1 94 ? -21.076 -17.823 17.631 1.00 55.53 94 VAL A CA 1
ATOM 727 C C . VAL A 1 94 ? -22.085 -18.958 17.823 1.00 55.53 94 VAL A C 1
ATOM 729 O O . VAL A 1 94 ? -22.903 -18.882 18.733 1.00 55.53 94 VAL A O 1
ATOM 732 N N . MET A 1 95 ? -22.016 -20.035 17.030 1.00 56.47 95 MET A N 1
ATOM 733 C CA . MET A 1 95 ? -22.847 -21.224 17.268 1.00 56.47 95 MET A CA 1
ATOM 734 C C . MET A 1 95 ? -22.514 -21.910 18.596 1.00 56.47 95 MET A C 1
ATOM 736 O O . MET A 1 95 ? -23.425 -22.273 19.331 1.00 56.47 95 MET A O 1
ATOM 740 N N . LYS A 1 96 ? -21.230 -22.042 18.949 1.00 58.12 96 LYS A N 1
ATOM 741 C CA . LYS A 1 96 ? -20.833 -22.589 20.256 1.00 58.12 96 LYS A CA 1
ATOM 742 C C . LYS A 1 96 ? -21.299 -21.733 21.428 1.00 58.12 96 LYS A C 1
ATOM 744 O O . LYS A 1 96 ? -21.701 -22.291 22.446 1.00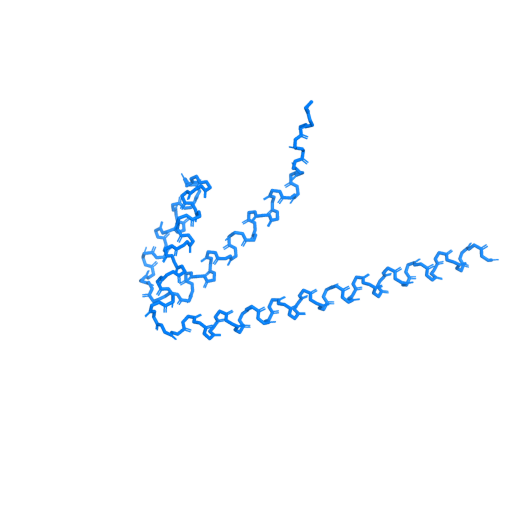 58.12 96 LYS A O 1
ATOM 749 N N . ASP A 1 97 ? -21.234 -20.414 21.289 1.00 54.56 97 ASP A N 1
ATOM 750 C CA . ASP A 1 97 ? -21.664 -19.470 22.319 1.00 54.56 97 ASP A CA 1
ATOM 751 C C . ASP A 1 97 ? -23.197 -19.512 22.489 1.00 54.56 97 ASP A C 1
ATOM 753 O O . ASP A 1 97 ? -23.698 -19.445 23.609 1.00 54.56 97 ASP A O 1
ATOM 757 N N . LEU A 1 98 ? -23.950 -19.719 21.400 1.00 51.12 98 LEU A N 1
ATOM 758 C CA . LEU A 1 98 ? -25.401 -19.943 21.446 1.00 51.12 98 LEU A CA 1
ATOM 759 C C . LEU A 1 98 ? -25.770 -21.289 22.097 1.00 51.12 98 LEU A C 1
ATOM 761 O O . LEU A 1 98 ? -26.615 -21.305 22.987 1.00 51.12 98 LEU A O 1
ATOM 765 N N . ASP A 1 99 ? -25.095 -22.387 21.739 1.00 55.25 99 ASP A N 1
ATOM 766 C CA . ASP A 1 99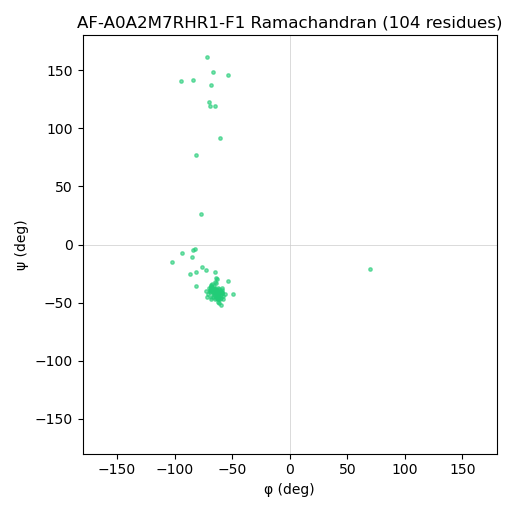 ? -25.320 -23.722 22.329 1.00 55.25 99 ASP A CA 1
ATOM 767 C C . ASP A 1 99 ? -24.994 -23.774 23.834 1.00 55.25 99 ASP A C 1
ATOM 769 O O . ASP A 1 99 ? -25.538 -24.592 24.579 1.00 55.25 99 ASP A O 1
ATOM 773 N N . SER A 1 100 ? -24.051 -22.945 24.290 1.00 55.59 100 SER A N 1
ATOM 774 C CA . SER A 1 100 ? -23.685 -22.859 25.708 1.00 55.59 100 SER A CA 1
ATOM 775 C C . SER A 1 100 ? -24.646 -21.976 26.503 1.00 55.59 100 SER A C 1
ATOM 777 O O . SER A 1 100 ? -24.994 -22.348 27.619 1.00 55.59 100 SER A O 1
ATOM 779 N N . LEU A 1 101 ? -25.159 -20.893 25.910 1.00 51.53 101 LEU A N 1
ATOM 780 C CA . LEU A 1 101 ? -26.251 -20.099 26.483 1.00 51.53 101 LEU A CA 1
ATOM 781 C C . LEU A 1 101 ? -27.558 -20.896 26.606 1.00 51.53 101 LEU A C 1
ATOM 783 O O . LEU A 1 101 ? -28.253 -20.765 27.608 1.00 51.53 101 LEU A O 1
ATOM 787 N N . GLU A 1 102 ? -27.892 -21.739 25.627 1.00 45.56 102 GLU A N 1
ATOM 788 C CA . GLU A 1 102 ? -29.114 -22.558 25.660 1.00 45.56 102 GLU A CA 1
ATOM 789 C C . GLU A 1 102 ? -29.055 -23.630 26.767 1.00 45.56 102 GLU A C 1
ATOM 791 O O . GLU A 1 102 ? -30.048 -23.876 27.446 1.00 45.56 102 GLU A O 1
ATOM 796 N N . LYS A 1 103 ? -27.863 -24.174 27.048 1.00 56.38 103 LYS A N 1
ATOM 797 C CA . LYS A 1 103 ? -27.617 -25.126 28.150 1.00 56.38 103 LYS A CA 1
ATOM 798 C C . LYS A 1 103 ? -27.562 -24.512 29.548 1.00 56.38 103 LYS A C 1
ATOM 800 O O . LYS A 1 103 ? -27.654 -25.253 30.517 1.00 56.38 103 LYS A O 1
ATOM 805 N N . GLU A 1 104 ? -27.350 -23.204 29.669 1.00 54.62 104 GLU A N 1
ATOM 806 C CA . GLU A 1 104 ? -27.400 -22.503 30.962 1.00 54.62 104 GLU A CA 1
ATOM 807 C C . GLU A 1 104 ? -28.830 -22.081 31.350 1.00 54.62 104 GLU A C 1
ATOM 809 O O . GLU A 1 104 ? -29.056 -21.660 32.486 1.00 54.62 104 GLU A O 1
ATOM 814 N N . ILE A 1 105 ? -29.789 -22.177 30.419 1.00 50.66 105 ILE A N 1
ATOM 815 C CA . ILE A 1 105 ? -31.198 -21.796 30.614 1.00 50.66 105 ILE A CA 1
ATOM 816 C C . ILE A 1 105 ? -32.112 -23.027 30.837 1.00 50.66 105 ILE A C 1
ATOM 818 O O . ILE A 1 105 ? -33.227 -22.859 31.339 1.00 50.66 105 ILE A O 1
ATOM 822 N N . GLU A 1 106 ? -31.644 -24.247 30.534 1.00 45.41 106 GLU A N 1
ATOM 823 C CA . GLU A 1 106 ? -32.249 -25.532 30.963 1.00 45.41 106 GLU A CA 1
ATOM 824 C C . GLU A 1 106 ? -31.784 -25.973 32.362 1.00 45.41 106 GLU A C 1
ATOM 826 O O . GLU A 1 106 ? -32.643 -26.479 33.126 1.00 45.41 106 GLU A O 1
#

pLDDT: mean 72.01, std 15.51, range [39.94, 90.12]

Radius of gyration: 19.96 Å; Cα contacts (8 Å, |Δi|>4): 31; chains: 1; bounding box: 48×41×48 Å

Sequence (106 aa):
MPKNNVSETEIKEEAKALGRKIVLLLQASDLPEDVQLAIIELLPEMTLDQIDELVNLLSQNVARQGQGEEELKNKLAAIKQKYDAKKSQLADSVMKDLDSLEKEIE

Nearest PDB structures (foldseek):
  5me8-assembly1_B  TM=3.066E-01  e=8.541E+00  Homo sapiens

Organism: NCBI:txid2014248

Mean predicted aligned error: 13.23 Å

Secondary structure (DSSP, 8-state):
-------HHHHHHHHHHHHHHHHHHHHTS---HHHHHHHHHHGGG--HHHHHHHHHHHHHHHHHTSSHHHHHHHHHHHHHHHHHHHHHHHHHHHHHHHHHHHHHH-

Solvent-accessible surface area (backbone atoms only — not comparable to full-atom values): 6058 Å² total; per-residue (Å²): 131,87,76,84,76,76,48,74,67,56,56,52,51,51,52,50,52,51,51,51,52,48,54,54,36,54,73,52,30,93,64,54,67,70,58,51,49,53,52,62,69,44,54,85,79,49,51,72,70,53,48,53,50,49,50,51,53,40,51,51,52,16,58,73,65,72,58,27,58,61,56,50,50,54,52,49,51,53,49,48,51,52,49,54,52,50,51,50,52,50,52,54,48,52,52,51,54,50,59,51,54,57,63,74,74,109